Protein AF-A0A5P2X2M1-F1 (afdb_monomer_lite)

Radius of gyration: 14.06 Å; chains: 1; bounding box: 33×22×33 Å

Sequence (88 aa):
MRVENGGTSTVDTTALSVNCAYGEDGKEGELVIDSERGLKGSPSTRLLAGRSLAVTWACAVPESEKTVQIEVSPDFETETAIFTGDVK

Organism: Streptomyces spectabilis (NCBI:txid68270)

Secondary structure (DSSP, 8-state):
-EEE--SSS-EEGGG-EEEEEETTTTEEPPBP-BTTTTB--S--SEE-TT-EEE----B---TT--EEEEEEESSSSSPPEEEEEE--

Foldseek 3Di:
DKDAQQDQAKAQQPQKDKWKFFDPVRHTFAKDDDVVVQAHHTDGDIHGHGDMDDHDTDTDDDPPTFKMKMWIDSHDPDDIDIDIDTDD

Structure (mmCIF, N/CA/C/O backbone):
data_AF-A0A5P2X2M1-F1
#
_entry.id   AF-A0A5P2X2M1-F1
#
loop_
_atom_site.group_PDB
_atom_site.id
_atom_site.type_symbol
_atom_site.label_atom_id
_atom_site.label_alt_id
_atom_site.label_comp_id
_atom_site.label_asym_id
_atom_site.label_entity_id
_atom_site.label_seq_id
_atom_site.pdbx_PDB_ins_code
_atom_site.Cartn_x
_atom_site.Cartn_y
_atom_site.Cartn_z
_atom_site.occupancy
_atom_site.B_iso_or_equiv
_atom_site.auth_seq_id
_atom_site.auth_comp_id
_atom_site.auth_asym_id
_atom_site.auth_atom_id
_atom_site.pdbx_PDB_model_num
ATOM 1 N N . MET A 1 1 ? -1.055 -7.224 -0.167 1.00 88.50 1 MET A N 1
ATOM 2 C CA . MET A 1 1 ? -0.986 -6.645 -1.529 1.00 88.50 1 MET A CA 1
ATOM 3 C C . MET A 1 1 ? 0.143 -7.304 -2.316 1.00 88.50 1 MET A C 1
ATOM 5 O O . MET A 1 1 ? 1.156 -7.657 -1.721 1.00 88.50 1 MET A O 1
ATOM 9 N N . ARG A 1 2 ? -0.011 -7.475 -3.634 1.00 92.50 2 ARG A N 1
ATOM 10 C CA . ARG A 1 2 ? 1.071 -7.910 -4.532 1.00 92.50 2 ARG A CA 1
ATOM 11 C C . ARG A 1 2 ? 1.444 -6.748 -5.447 1.00 92.50 2 ARG A C 1
ATOM 13 O O . ARG A 1 2 ? 0.565 -6.203 -6.099 1.00 92.50 2 ARG A O 1
ATOM 20 N N . VAL A 1 3 ? 2.724 -6.396 -5.479 1.00 92.62 3 VAL A N 1
ATOM 21 C CA . VAL A 1 3 ? 3.277 -5.362 -6.363 1.00 92.62 3 VAL A CA 1
ATOM 22 C C . VAL A 1 3 ? 4.094 -6.067 -7.432 1.00 92.62 3 VAL A C 1
ATOM 24 O O . VAL A 1 3 ? 4.928 -6.915 -7.111 1.00 92.62 3 VAL A O 1
ATOM 27 N N . GLU A 1 4 ? 3.848 -5.748 -8.694 1.00 95.38 4 GLU A N 1
ATOM 28 C CA . GLU A 1 4 ? 4.547 -6.329 -9.836 1.00 95.38 4 GLU A CA 1
ATOM 29 C C . GLU A 1 4 ? 5.209 -5.228 -10.653 1.00 95.38 4 GLU A C 1
ATOM 31 O O . GLU A 1 4 ? 4.564 -4.252 -11.025 1.00 95.38 4 GLU A O 1
ATOM 36 N N . ASN A 1 5 ? 6.495 -5.400 -10.951 1.00 95.19 5 ASN A N 1
ATOM 37 C CA . ASN A 1 5 ? 7.169 -4.557 -11.922 1.00 95.19 5 ASN A CA 1
ATOM 38 C C . ASN A 1 5 ? 6.981 -5.164 -13.317 1.00 95.19 5 ASN A C 1
ATOM 40 O O . ASN A 1 5 ? 7.804 -5.960 -13.771 1.00 95.19 5 ASN A O 1
ATOM 44 N N . GLY A 1 6 ? 5.889 -4.784 -13.982 1.00 94.88 6 GLY A N 1
ATOM 45 C CA . GLY A 1 6 ? 5.607 -5.160 -15.372 1.00 94.88 6 GLY A CA 1
ATOM 46 C C . GLY A 1 6 ? 6.409 -4.368 -16.415 1.00 94.88 6 GLY A C 1
ATOM 47 O O . GLY A 1 6 ? 6.233 -4.584 -17.612 1.00 94.88 6 GLY A O 1
ATOM 48 N N . GLY A 1 7 ? 7.261 -3.434 -15.980 1.00 92.94 7 GLY A N 1
ATOM 49 C CA . GLY A 1 7 ? 8.114 -2.630 -16.848 1.00 92.94 7 GLY A CA 1
ATOM 50 C C . GLY A 1 7 ? 9.383 -3.358 -17.297 1.00 92.94 7 GLY A C 1
ATOM 51 O O . GLY A 1 7 ? 9.578 -4.551 -17.067 1.00 92.94 7 GLY A O 1
ATOM 52 N N . THR A 1 8 ? 10.278 -2.610 -17.943 1.00 96.06 8 THR A N 1
ATOM 53 C CA . THR A 1 8 ? 11.553 -3.119 -18.483 1.00 96.06 8 THR A CA 1
ATOM 54 C C . THR A 1 8 ? 12.780 -2.699 -17.671 1.00 96.06 8 THR A C 1
ATOM 56 O O . THR A 1 8 ? 13.865 -3.242 -17.879 1.00 96.06 8 THR A O 1
ATOM 59 N N . SER A 1 9 ? 12.629 -1.761 -16.732 1.00 95.25 9 SER A N 1
ATOM 60 C CA . SER A 1 9 ? 13.690 -1.242 -15.864 1.00 95.25 9 SER A CA 1
ATOM 61 C C . SER A 1 9 ? 13.468 -1.634 -14.402 1.00 95.25 9 SER A C 1
ATOM 63 O O . SER A 1 9 ? 12.372 -2.005 -13.993 1.00 95.25 9 SER A O 1
ATOM 65 N N . THR A 1 10 ? 14.527 -1.567 -13.596 1.00 95.50 10 THR A N 1
ATOM 66 C CA . THR A 1 10 ? 14.425 -1.718 -12.138 1.00 95.50 10 THR A CA 1
ATOM 67 C C . THR A 1 10 ? 13.710 -0.513 -11.531 1.00 95.50 10 THR A C 1
ATOM 69 O O . THR A 1 10 ? 14.061 0.621 -11.849 1.00 95.50 10 THR A O 1
ATOM 72 N N . VAL A 1 11 ? 12.774 -0.764 -10.614 1.00 93.38 11 VAL A N 1
ATOM 73 C CA . VAL A 1 11 ? 12.025 0.272 -9.885 1.00 93.38 11 VAL A CA 1
ATOM 74 C C . VAL A 1 11 ? 12.507 0.335 -8.437 1.00 93.38 11 VAL A C 1
ATOM 76 O O . VAL A 1 11 ? 12.670 -0.701 -7.789 1.00 93.38 11 VAL A O 1
ATOM 79 N N . ASP A 1 12 ? 12.746 1.544 -7.931 1.00 93.94 12 ASP A N 1
ATOM 80 C CA . ASP A 1 12 ? 12.960 1.786 -6.504 1.00 93.94 12 ASP A CA 1
ATOM 81 C C . ASP A 1 12 ? 11.598 1.869 -5.809 1.00 93.94 12 ASP A C 1
ATOM 83 O O . ASP A 1 12 ? 10.790 2.740 -6.116 1.00 93.94 12 ASP A O 1
ATOM 87 N N . THR A 1 13 ? 11.315 0.935 -4.905 1.00 94.56 13 THR A N 1
ATOM 88 C CA . THR A 1 13 ? 9.995 0.839 -4.274 1.00 94.56 13 THR A CA 1
ATOM 89 C C . THR A 1 13 ? 9.861 1.744 -3.059 1.00 94.56 13 THR A C 1
ATOM 91 O O . THR A 1 13 ? 8.791 1.775 -2.461 1.00 94.56 13 THR A O 1
ATOM 94 N N . THR A 1 14 ? 10.919 2.467 -2.675 1.00 94.06 14 THR A N 1
ATOM 95 C CA . THR A 1 14 ? 10.873 3.397 -1.535 1.00 94.06 14 THR A CA 1
ATOM 96 C C . THR A 1 14 ? 9.908 4.561 -1.760 1.00 94.06 14 THR A C 1
ATOM 98 O O . THR A 1 14 ? 9.461 5.161 -0.788 1.00 94.06 14 THR A O 1
ATOM 101 N N . ALA A 1 15 ? 9.554 4.843 -3.018 1.00 91.50 15 ALA A N 1
ATOM 102 C CA . ALA A 1 15 ? 8.559 5.842 -3.392 1.00 91.50 15 ALA A CA 1
ATOM 103 C C . ALA A 1 15 ? 7.108 5.318 -3.365 1.00 91.50 15 ALA A C 1
ATOM 105 O O . ALA A 1 15 ? 6.189 6.121 -3.499 1.00 91.50 15 ALA A O 1
ATOM 106 N N . LEU A 1 16 ? 6.889 4.007 -3.167 1.00 93.38 16 LEU A N 1
ATOM 107 C CA . LEU A 1 16 ? 5.544 3.433 -3.091 1.00 93.38 16 LEU A CA 1
ATOM 108 C C . LEU A 1 16 ? 4.812 3.980 -1.861 1.00 93.38 16 LEU A C 1
ATOM 110 O O . LEU A 1 16 ? 5.182 3.677 -0.717 1.00 93.38 16 LEU A O 1
ATOM 114 N N . SER A 1 17 ? 3.721 4.700 -2.094 1.00 92.62 17 SER A N 1
ATOM 115 C CA . SER A 1 17 ? 2.799 5.126 -1.049 1.00 92.62 17 SER A CA 1
ATOM 116 C C . SER A 1 17 ? 1.542 4.260 -1.056 1.00 92.62 17 SER A C 1
ATOM 118 O O . SER A 1 17 ? 1.019 3.866 -2.103 1.00 92.62 17 SER A O 1
ATOM 120 N N . VAL A 1 18 ? 1.083 3.927 0.147 1.00 94.44 18 VAL A N 1
ATOM 121 C CA . VAL A 1 18 ? -0.212 3.294 0.376 1.00 94.44 18 VAL A CA 1
ATOM 122 C C . VAL A 1 18 ? -0.871 4.047 1.516 1.00 94.44 18 VAL A C 1
ATOM 124 O O . VAL A 1 18 ? -0.342 4.036 2.629 1.00 94.44 18 VAL A O 1
ATOM 127 N N . ASN A 1 19 ? -2.003 4.677 1.227 1.00 94.06 19 ASN A N 1
ATOM 128 C CA . ASN A 1 19 ? -2.801 5.411 2.199 1.00 94.06 19 ASN A CA 1
ATOM 129 C C . ASN A 1 19 ? -4.157 4.734 2.387 1.00 94.06 19 ASN A C 1
ATOM 131 O O . ASN A 1 19 ? -4.621 3.956 1.550 1.00 94.06 19 ASN A O 1
ATOM 135 N N . CYS A 1 20 ? -4.787 5.042 3.512 1.00 95.44 20 CYS A N 1
ATOM 136 C CA . CYS A 1 20 ? -6.110 4.565 3.864 1.00 95.44 20 CYS A CA 1
ATOM 137 C C . CYS A 1 20 ? -6.932 5.734 4.360 1.00 95.44 20 CYS A C 1
ATOM 139 O O . CYS A 1 20 ? -6.489 6.482 5.227 1.00 95.44 20 CYS A O 1
ATOM 141 N N . ALA A 1 21 ? -8.128 5.858 3.813 1.00 97.12 21 ALA A N 1
ATOM 142 C CA . ALA A 1 21 ? -9.149 6.757 4.299 1.00 97.12 21 ALA A CA 1
ATOM 143 C C . ALA A 1 21 ? -10.380 5.940 4.699 1.00 97.12 21 ALA A C 1
ATOM 145 O O . ALA A 1 21 ? -10.636 4.875 4.136 1.00 97.12 21 ALA A O 1
ATOM 146 N N . TYR A 1 22 ? -11.143 6.410 5.675 1.00 96.38 22 TYR A N 1
ATOM 147 C CA . TYR A 1 22 ? -12.353 5.747 6.145 1.00 96.38 22 TYR A CA 1
ATOM 148 C C . TYR A 1 22 ? -13.494 6.737 6.370 1.00 96.38 22 TYR A C 1
ATOM 150 O O . TYR A 1 22 ? -13.286 7.939 6.570 1.00 96.38 22 TYR A O 1
ATOM 158 N N . GLY A 1 23 ? -14.708 6.190 6.373 1.00 92.94 23 GLY A N 1
ATOM 159 C CA . GLY A 1 23 ? -15.943 6.954 6.517 1.00 92.94 23 GLY A CA 1
ATOM 160 C C . GLY A 1 23 ? -16.263 7.813 5.293 1.00 92.94 23 GLY A C 1
ATOM 161 O O . GLY A 1 23 ? -15.450 7.980 4.384 1.00 92.94 23 GLY A O 1
ATOM 162 N N . GLU A 1 24 ? -17.472 8.370 5.267 1.00 87.75 24 GLU A N 1
ATOM 163 C CA . GLU A 1 24 ? -17.953 9.190 4.142 1.00 87.75 24 GLU A CA 1
ATOM 164 C C . GLU A 1 24 ? -17.152 10.492 3.972 1.00 87.75 24 GLU A C 1
ATOM 166 O O . GLU A 1 24 ? -17.019 10.999 2.861 1.00 87.75 24 GLU A O 1
ATOM 171 N N . ASP A 1 25 ? -16.568 10.993 5.062 1.00 89.50 25 ASP A N 1
ATOM 172 C CA . ASP A 1 25 ? -15.758 12.215 5.075 1.00 89.50 25 ASP A CA 1
ATOM 173 C C . ASP A 1 25 ? -14.293 11.986 4.649 1.00 89.50 25 ASP A C 1
ATOM 175 O O . ASP A 1 25 ? -13.526 12.946 4.574 1.00 89.50 25 ASP A O 1
ATOM 179 N N . GLY A 1 26 ? -13.872 10.735 4.412 1.00 91.12 26 GLY A N 1
ATOM 180 C CA . GLY A 1 26 ? -12.512 10.409 3.965 1.00 91.12 26 GLY A CA 1
ATOM 181 C C . GLY A 1 26 ? -11.421 10.697 5.003 1.00 91.12 26 GLY A C 1
ATOM 182 O O . GLY A 1 26 ? -10.368 11.237 4.669 1.00 91.12 26 GLY A O 1
ATOM 183 N N . LYS A 1 27 ? -11.655 10.356 6.275 1.00 96.19 27 LYS A N 1
ATOM 184 C CA . LYS A 1 27 ? -10.674 10.560 7.354 1.00 96.19 27 LYS A CA 1
ATOM 185 C C . LYS A 1 27 ? -9.486 9.621 7.186 1.00 96.19 27 LYS A C 1
ATOM 187 O O . LYS A 1 27 ? -9.677 8.435 6.947 1.00 96.19 27 LYS A O 1
ATOM 192 N N . GLU A 1 28 ? -8.275 10.130 7.372 1.00 96.12 28 GLU A N 1
ATOM 193 C CA . GLU A 1 28 ? -7.054 9.335 7.228 1.00 96.12 28 GLU A CA 1
ATOM 194 C C . GLU A 1 28 ? -6.909 8.289 8.349 1.00 96.12 28 GLU A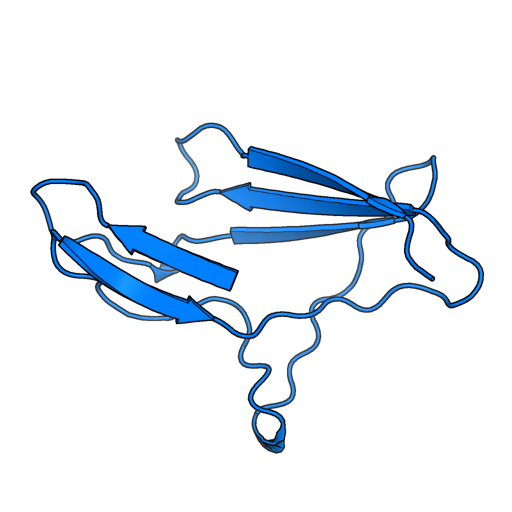 C 1
ATOM 196 O O . GLU A 1 28 ? -7.077 8.582 9.538 1.00 96.12 28 GLU A O 1
ATOM 201 N N . GLY A 1 29 ? -6.601 7.054 7.954 1.00 95.31 29 GLY A N 1
ATOM 202 C CA . GLY A 1 29 ? -6.259 5.937 8.828 1.00 95.31 29 GLY A CA 1
ATOM 203 C C . GLY A 1 29 ? -4.757 5.839 9.056 1.00 95.31 29 GLY A C 1
ATOM 204 O O . GLY A 1 29 ? -3.965 5.875 8.117 1.00 95.31 29 GLY A O 1
ATOM 205 N N . GLU A 1 30 ? -4.359 5.660 10.314 1.00 95.25 30 GLU A N 1
ATOM 206 C CA . GLU A 1 30 ? -2.949 5.567 10.693 1.00 95.25 30 GLU A CA 1
ATOM 207 C C . GLU A 1 30 ? -2.339 4.234 10.242 1.00 95.25 30 GLU A C 1
ATOM 209 O O . GLU A 1 30 ? -2.909 3.168 10.480 1.00 95.25 30 GLU A O 1
ATOM 214 N N . LEU A 1 31 ? -1.161 4.279 9.620 1.00 94.62 31 LEU A N 1
ATOM 215 C CA . LEU A 1 31 ? -0.401 3.087 9.249 1.00 94.62 31 LEU A CA 1
ATOM 216 C C . LEU A 1 31 ? -0.019 2.265 10.488 1.00 94.62 31 LEU A C 1
ATOM 218 O O . LEU A 1 31 ? 0.653 2.748 11.395 1.00 94.62 31 LEU A O 1
ATOM 222 N N . VAL A 1 32 ? -0.368 0.980 10.483 1.00 95.94 32 VAL A N 1
ATOM 223 C CA . VAL A 1 32 ? 0.017 0.041 11.540 1.00 95.94 32 VAL A CA 1
ATOM 224 C C . VAL A 1 32 ? 1.371 -0.585 11.213 1.00 95.94 32 VAL A C 1
ATOM 226 O O . VAL A 1 32 ? 1.523 -1.275 10.201 1.00 95.94 32 VAL A O 1
ATOM 229 N N . ILE A 1 33 ? 2.344 -0.395 12.108 1.00 94.44 33 ILE A N 1
ATOM 230 C CA . ILE A 1 33 ? 3.665 -1.032 12.046 1.00 94.44 33 ILE A CA 1
ATOM 231 C C . ILE A 1 33 ? 3.813 -2.028 13.202 1.00 94.44 33 ILE A C 1
ATOM 233 O O . ILE A 1 33 ? 3.906 -1.649 14.365 1.00 94.44 33 ILE A O 1
ATOM 237 N N . ASP A 1 34 ? 3.879 -3.311 12.861 1.00 95.56 34 ASP A N 1
ATOM 238 C CA . ASP A 1 34 ? 4.107 -4.436 13.769 1.00 95.56 34 ASP A CA 1
ATOM 239 C C . ASP A 1 34 ? 4.977 -5.477 13.047 1.00 95.56 34 ASP A C 1
ATOM 241 O O . ASP A 1 34 ? 4.503 -6.324 12.282 1.00 95.56 34 ASP A O 1
ATOM 245 N N . SER A 1 35 ? 6.291 -5.396 13.268 1.00 91.94 35 SER A N 1
ATOM 246 C CA . SER A 1 35 ? 7.253 -6.276 12.597 1.00 91.94 35 SER A CA 1
ATOM 247 C C . SER A 1 35 ? 7.136 -7.741 13.023 1.00 91.94 35 SER A C 1
ATOM 249 O O . SER A 1 35 ? 7.469 -8.612 12.215 1.00 91.94 35 SER A O 1
ATOM 251 N N . GLU A 1 36 ? 6.650 -8.022 14.235 1.00 95.06 36 GLU A N 1
ATOM 252 C CA . GLU A 1 36 ? 6.441 -9.391 14.729 1.00 95.06 36 GLU A CA 1
ATOM 253 C C . GLU A 1 36 ? 5.279 -10.068 13.994 1.00 95.06 36 GLU A C 1
ATOM 255 O O . GLU A 1 36 ? 5.331 -11.266 13.715 1.00 95.06 36 GLU A O 1
ATOM 260 N N . ARG A 1 37 ? 4.272 -9.285 13.586 1.00 92.75 37 ARG A N 1
ATOM 261 C CA . ARG A 1 37 ? 3.147 -9.735 12.744 1.00 92.75 37 ARG A CA 1
ATOM 262 C C . ARG A 1 37 ? 3.365 -9.522 11.244 1.00 92.75 37 ARG A C 1
ATOM 264 O O . ARG A 1 37 ? 2.471 -9.786 10.443 1.00 92.75 37 ARG A O 1
ATOM 271 N N . GLY A 1 38 ? 4.550 -9.060 10.843 1.00 91.69 38 GLY A N 1
ATOM 272 C CA . GLY A 1 38 ? 4.909 -8.834 9.441 1.00 91.69 38 GLY A CA 1
ATOM 273 C C . GLY A 1 38 ? 4.323 -7.563 8.813 1.00 91.69 38 GLY A C 1
ATOM 274 O O . GLY A 1 38 ? 4.462 -7.384 7.604 1.00 91.69 38 GLY A O 1
ATOM 275 N N . LEU A 1 39 ? 3.718 -6.673 9.603 1.00 94.31 39 LEU A N 1
ATOM 276 C CA . LEU A 1 39 ? 3.237 -5.356 9.185 1.00 94.31 39 LEU A CA 1
ATOM 277 C C . LEU A 1 39 ? 4.404 -4.365 9.206 1.00 94.31 39 LEU A C 1
ATOM 279 O O . LEU A 1 39 ? 4.705 -3.747 10.222 1.00 94.31 39 LEU A O 1
ATOM 283 N N . LYS A 1 40 ? 5.114 -4.258 8.084 1.00 91.25 40 LYS A N 1
ATOM 284 C CA . LYS A 1 40 ? 6.346 -3.451 7.982 1.00 91.25 40 LYS A CA 1
ATOM 285 C C . LYS A 1 40 ? 6.156 -2.130 7.231 1.00 91.25 40 LYS A C 1
ATOM 287 O O . LYS A 1 40 ? 7.132 -1.423 7.012 1.00 91.25 40 LYS A O 1
ATOM 292 N N . GLY A 1 41 ? 4.923 -1.811 6.839 1.00 89.31 41 GLY A N 1
ATOM 293 C CA . GLY A 1 41 ? 4.619 -0.662 5.989 1.00 89.31 41 GLY A CA 1
ATOM 294 C C . GLY A 1 41 ? 5.057 -0.866 4.537 1.00 89.31 41 GLY A C 1
ATOM 295 O O . GLY A 1 41 ? 5.076 -1.995 4.036 1.00 89.31 41 GLY A O 1
ATOM 296 N N . SER A 1 42 ? 5.374 0.234 3.850 1.00 90.06 42 SER A N 1
ATOM 297 C CA . SER A 1 42 ? 5.830 0.210 2.456 1.00 90.06 42 SER A CA 1
ATOM 298 C C . SER A 1 42 ? 7.173 -0.524 2.292 1.00 90.06 42 SER A C 1
ATOM 300 O O . SER A 1 42 ? 8.037 -0.473 3.171 1.00 90.06 42 SER A O 1
ATOM 302 N N . PRO A 1 43 ? 7.386 -1.218 1.160 1.00 92.38 43 PRO A N 1
ATOM 303 C CA . PRO A 1 43 ? 8.623 -1.933 0.888 1.00 92.38 43 PRO A CA 1
ATOM 304 C C . PRO A 1 43 ? 9.782 -0.961 0.631 1.00 92.38 43 PRO A C 1
ATOM 306 O O . PRO A 1 43 ? 9.691 -0.072 -0.209 1.00 92.38 43 PRO A O 1
ATOM 309 N N . SER A 1 44 ? 10.922 -1.200 1.275 1.00 92.44 44 SER A N 1
ATOM 310 C CA . SER A 1 44 ? 12.171 -0.474 1.013 1.00 92.44 44 SER A CA 1
ATOM 311 C C . SER A 1 44 ? 13.149 -1.381 0.266 1.00 92.44 44 SER A C 1
ATOM 313 O O . SER A 1 44 ? 13.965 -2.084 0.866 1.00 92.44 44 SER A O 1
ATOM 315 N N . THR A 1 45 ? 12.993 -1.479 -1.058 1.00 94.25 45 THR A N 1
ATOM 316 C CA . THR A 1 45 ? 13.828 -2.339 -1.907 1.00 94.25 45 THR A CA 1
ATOM 317 C C . THR A 1 45 ? 13.870 -1.856 -3.359 1.00 94.25 45 THR A C 1
ATOM 319 O O . THR A 1 45 ? 13.223 -0.883 -3.734 1.00 94.25 45 THR A O 1
ATOM 322 N N . ARG A 1 46 ? 14.637 -2.556 -4.200 1.00 95.62 46 ARG A N 1
ATOM 323 C CA . ARG A 1 46 ? 14.624 -2.385 -5.655 1.00 95.62 46 ARG A CA 1
ATOM 324 C C . ARG A 1 46 ? 14.013 -3.614 -6.308 1.00 95.62 46 ARG A C 1
ATOM 326 O O . ARG A 1 46 ? 14.532 -4.720 -6.153 1.00 95.62 46 ARG A O 1
ATOM 333 N N . LEU A 1 47 ? 12.931 -3.422 -7.053 1.00 96.19 47 LEU A N 1
ATOM 334 C CA . LEU A 1 47 ? 12.216 -4.493 -7.736 1.00 96.19 47 LEU A CA 1
ATOM 335 C C . LEU A 1 47 ? 12.667 -4.575 -9.197 1.00 96.19 47 LEU A C 1
ATOM 337 O O . LEU A 1 47 ? 12.414 -3.671 -9.993 1.00 96.19 47 LEU A O 1
ATOM 341 N N . LEU A 1 48 ? 13.346 -5.667 -9.551 1.00 97.50 48 LEU A N 1
ATO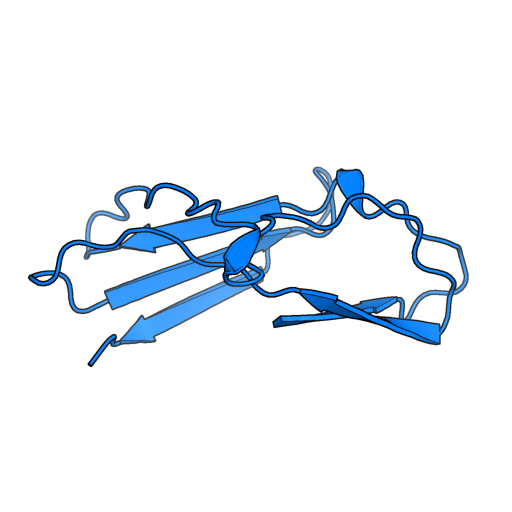M 342 C CA . LEU A 1 48 ? 13.772 -5.931 -10.929 1.00 97.50 48 LEU A CA 1
ATOM 343 C C . LEU A 1 48 ? 12.564 -6.120 -11.861 1.00 97.50 48 LEU A C 1
ATOM 345 O O . LEU A 1 48 ? 11.515 -6.602 -11.431 1.00 97.50 48 LEU A O 1
ATOM 349 N N . ALA A 1 49 ? 12.746 -5.800 -13.142 1.00 97.69 49 ALA A N 1
ATOM 350 C CA . ALA A 1 49 ? 11.751 -6.026 -14.188 1.00 97.69 49 ALA A CA 1
ATOM 351 C C . ALA A 1 49 ? 11.244 -7.483 -14.208 1.00 97.69 49 ALA A C 1
ATOM 353 O O . ALA A 1 49 ? 12.018 -8.432 -14.037 1.00 97.69 49 ALA A O 1
ATOM 354 N N . GLY A 1 50 ? 9.934 -7.658 -14.393 1.00 97.75 50 GLY A N 1
ATOM 355 C CA . GLY A 1 50 ? 9.251 -8.954 -14.428 1.00 97.75 50 GLY A CA 1
ATOM 356 C C . GLY A 1 50 ? 9.164 -9.678 -13.079 1.00 97.75 50 GLY A C 1
ATOM 357 O O . GLY A 1 50 ? 8.782 -10.849 -13.031 1.00 97.75 50 GLY A O 1
ATOM 358 N N . ARG A 1 51 ? 9.551 -9.035 -11.970 1.00 97.94 51 ARG A N 1
ATOM 359 C CA . ARG A 1 51 ? 9.436 -9.606 -10.621 1.00 97.94 51 ARG A CA 1
ATOM 360 C C . ARG A 1 51 ? 8.236 -9.031 -9.884 1.00 97.94 51 ARG A C 1
ATOM 362 O O . ARG A 1 51 ? 7.789 -7.916 -10.141 1.00 97.94 51 ARG A O 1
ATOM 369 N N . SER A 1 52 ? 7.755 -9.796 -8.909 1.00 96.94 52 SER A N 1
ATOM 370 C CA . SER A 1 52 ? 6.744 -9.344 -7.958 1.00 96.94 52 SER A CA 1
ATOM 371 C C . SER A 1 52 ? 7.266 -9.424 -6.530 1.00 96.94 52 SER A C 1
ATOM 373 O O . SER A 1 52 ? 8.110 -10.265 -6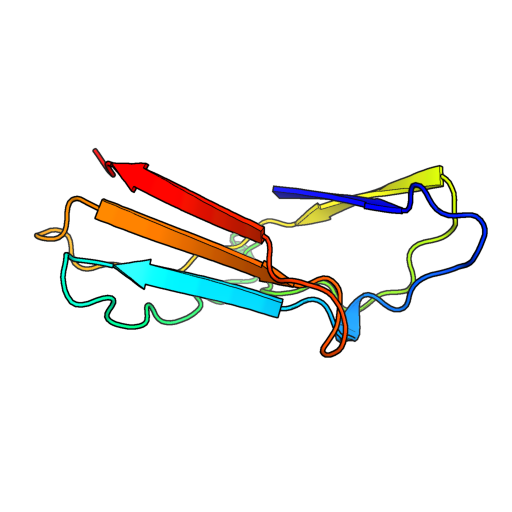.214 1.00 96.94 52 SER A O 1
ATOM 375 N N . LEU A 1 53 ? 6.697 -8.599 -5.660 1.00 94.06 53 LEU A N 1
ATOM 376 C CA . LEU A 1 53 ? 6.869 -8.657 -4.216 1.00 94.06 53 LEU A CA 1
ATOM 377 C C . LEU A 1 53 ? 5.499 -8.704 -3.529 1.00 94.06 53 LEU A C 1
ATOM 379 O O . LEU A 1 53 ? 4.508 -8.172 -4.034 1.00 94.06 53 LEU A O 1
ATOM 383 N N . ALA A 1 54 ? 5.440 -9.377 -2.384 1.00 92.94 54 ALA A N 1
ATOM 384 C CA . ALA A 1 54 ? 4.269 -9.388 -1.519 1.00 92.94 54 ALA A CA 1
ATOM 385 C C . ALA A 1 54 ? 4.507 -8.417 -0.358 1.00 92.94 54 ALA A C 1
ATOM 387 O O . ALA A 1 54 ? 5.518 -8.523 0.334 1.00 92.94 54 ALA A O 1
ATOM 388 N N . VAL A 1 55 ? 3.575 -7.485 -0.156 1.00 91.44 55 VAL A N 1
ATOM 389 C CA . VAL A 1 55 ? 3.587 -6.528 0.959 1.00 91.44 55 VAL A CA 1
ATOM 390 C C . VAL A 1 55 ? 2.392 -6.806 1.851 1.00 91.44 55 VAL A C 1
ATOM 392 O O . VAL A 1 55 ? 1.248 -6.834 1.376 1.00 91.44 55 VAL A O 1
ATOM 395 N N . THR A 1 56 ? 2.654 -6.978 3.141 1.00 92.62 56 THR A N 1
ATOM 396 C CA . THR A 1 56 ? 1.620 -6.946 4.174 1.00 92.62 56 THR A CA 1
ATOM 397 C C . THR A 1 56 ? 1.567 -5.532 4.735 1.00 92.62 56 THR A C 1
ATOM 399 O O . THR A 1 56 ? 2.566 -5.017 5.235 1.00 92.62 56 THR A O 1
ATOM 402 N N . TRP A 1 57 ? 0.405 -4.906 4.614 1.00 93.31 57 TRP A N 1
ATOM 403 C CA . TRP A 1 57 ? 0.161 -3.517 4.976 1.00 93.31 57 TRP A CA 1
ATOM 404 C C . TRP A 1 57 ? -1.183 -3.432 5.699 1.00 93.31 57 TRP A C 1
ATOM 406 O O . TRP A 1 57 ? -2.082 -4.218 5.386 1.00 93.31 57 TRP A O 1
ATOM 416 N N . ALA A 1 58 ? -1.312 -2.514 6.654 1.00 94.25 58 ALA A N 1
ATOM 417 C CA . ALA A 1 58 ? -2.552 -2.277 7.383 1.00 94.25 58 ALA A CA 1
ATOM 418 C C . ALA A 1 58 ? -2.646 -0.818 7.850 1.00 94.25 58 ALA A C 1
ATOM 420 O O . ALA A 1 58 ? -1.629 -0.206 8.167 1.00 94.25 58 ALA A O 1
ATOM 421 N N . CYS A 1 59 ? -3.872 -0.310 7.957 1.00 94.94 59 CYS A N 1
ATOM 422 C CA . CYS A 1 59 ? -4.200 0.934 8.647 1.00 94.94 59 CYS A CA 1
ATOM 423 C C . CYS A 1 59 ? -5.156 0.668 9.810 1.00 94.94 59 CYS A C 1
ATOM 425 O O . CYS A 1 59 ? -5.883 -0.329 9.816 1.00 94.94 59 CYS A O 1
ATOM 427 N N . ALA A 1 60 ? -5.173 1.578 10.777 1.00 94.75 60 ALA A N 1
ATOM 428 C CA . ALA A 1 60 ? -6.176 1.627 11.822 1.00 94.75 60 ALA A CA 1
ATOM 429 C C . ALA A 1 60 ? -7.450 2.304 11.299 1.00 94.75 60 ALA A C 1
ATOM 431 O O . ALA A 1 60 ? -7.405 3.400 10.741 1.00 94.75 60 ALA A O 1
ATOM 432 N N . VAL A 1 61 ? -8.587 1.649 11.524 1.00 94.81 61 VAL A N 1
ATOM 433 C CA . VAL A 1 61 ? -9.926 2.150 11.199 1.00 94.81 61 VAL A CA 1
ATOM 434 C C . VAL A 1 61 ? -10.817 1.937 12.428 1.00 94.81 61 VAL A C 1
ATOM 436 O O . VAL A 1 61 ? -10.782 0.844 13.000 1.00 94.81 61 VAL A O 1
ATOM 439 N N . PRO A 1 62 ? -11.596 2.940 12.876 1.00 94.19 62 PRO A N 1
ATOM 440 C CA . PRO A 1 62 ? -12.539 2.760 13.978 1.00 94.19 62 PRO A CA 1
ATOM 441 C C . PRO A 1 62 ? -13.582 1.676 13.670 1.00 94.19 62 PRO A C 1
ATOM 443 O O . PRO A 1 62 ? -14.127 1.635 12.574 1.00 94.19 62 PRO A O 1
ATOM 446 N N . GLU A 1 63 ? -13.939 0.840 14.650 1.00 92.38 63 GLU A N 1
ATOM 447 C CA . GLU A 1 63 ? -14.896 -0.273 14.455 1.00 92.38 63 GLU A CA 1
ATOM 448 C C . GLU A 1 63 ? -16.300 0.173 13.992 1.00 92.38 63 GLU A C 1
ATOM 450 O O . GLU A 1 63 ? -17.057 -0.603 13.390 1.00 92.38 63 GLU A O 1
ATOM 455 N N . SER A 1 64 ? -16.661 1.426 14.291 1.00 93.06 64 SER A N 1
ATOM 456 C CA . SER A 1 64 ? -17.914 2.049 13.860 1.00 93.06 64 SER A CA 1
ATOM 457 C C . SER A 1 64 ? -17.957 2.340 12.362 1.00 93.06 64 SER A C 1
ATOM 459 O O . SER A 1 64 ? -19.048 2.444 11.807 1.00 93.06 64 SER A O 1
ATOM 461 N N . GLU A 1 65 ? -16.801 2.469 11.715 1.00 94.56 65 GLU A N 1
ATOM 462 C CA . GLU A 1 65 ? -16.695 2.800 10.299 1.00 94.56 65 GLU A CA 1
ATOM 463 C C . GLU A 1 65 ? -16.853 1.540 9.454 1.00 94.56 65 GLU A C 1
ATOM 465 O O . GLU A 1 65 ? -16.333 0.471 9.780 1.00 94.56 65 GLU A O 1
ATOM 470 N N . LYS A 1 66 ? -17.621 1.658 8.370 1.00 92.06 66 LYS A N 1
ATOM 471 C CA . LYS A 1 66 ? -17.983 0.522 7.509 1.00 92.06 66 LYS A CA 1
ATOM 472 C C . LYS A 1 66 ? -17.430 0.618 6.106 1.00 92.06 66 LYS A C 1
ATOM 474 O O . LYS A 1 66 ? -17.517 -0.359 5.380 1.00 92.06 66 LYS A O 1
ATOM 479 N N . THR A 1 67 ? -16.816 1.737 5.755 1.00 93.56 67 THR A N 1
ATOM 480 C CA . THR A 1 67 ? -16.269 1.972 4.423 1.00 93.56 67 THR A CA 1
ATOM 481 C C . THR A 1 67 ? -14.821 2.406 4.546 1.00 93.56 67 THR A C 1
ATOM 483 O O . THR A 1 67 ? -14.486 3.253 5.377 1.00 93.56 67 THR A O 1
ATOM 486 N N . VAL A 1 68 ? -13.973 1.812 3.711 1.00 95.62 68 VAL A N 1
ATOM 487 C CA . VAL A 1 68 ? -12.555 2.144 3.591 1.00 95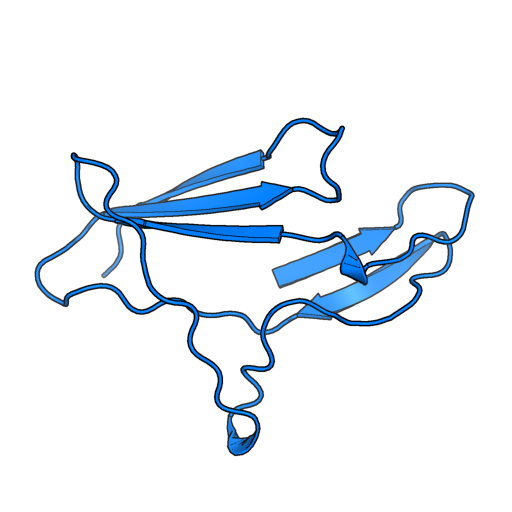.62 68 VAL A CA 1
ATOM 488 C C . VAL A 1 68 ? -12.214 2.409 2.131 1.00 95.62 68 VAL A C 1
ATOM 490 O O . VAL A 1 68 ? -12.732 1.755 1.224 1.00 95.62 68 VAL A O 1
ATOM 493 N N . GLN A 1 69 ? -11.316 3.357 1.919 1.00 96.44 69 GLN A N 1
ATOM 494 C CA . GLN A 1 69 ? -10.665 3.653 0.658 1.00 96.44 69 GLN A CA 1
ATOM 495 C C . GLN A 1 69 ? -9.166 3.413 0.824 1.00 96.44 69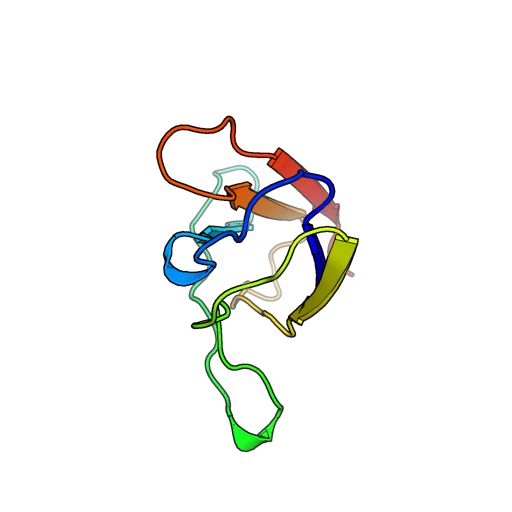 GLN A C 1
ATOM 497 O O . GLN A 1 69 ? -8.554 3.935 1.749 1.00 96.44 69 GLN A O 1
ATOM 502 N N . ILE A 1 70 ? -8.580 2.621 -0.067 1.00 95.50 70 ILE A N 1
ATOM 503 C CA . ILE A 1 70 ? -7.143 2.386 -0.154 1.00 95.50 70 ILE A CA 1
ATOM 504 C C . ILE A 1 70 ? -6.625 3.084 -1.403 1.00 95.50 70 ILE A C 1
ATOM 506 O O . ILE A 1 70 ? -7.115 2.851 -2.508 1.00 95.50 70 ILE A O 1
ATOM 510 N N . GLU A 1 71 ? -5.615 3.916 -1.218 1.00 95.25 71 GLU A N 1
ATOM 511 C CA . GLU A 1 71 ? -4.959 4.681 -2.271 1.00 95.25 71 GLU A CA 1
ATOM 512 C C . GLU A 1 71 ? -3.547 4.146 -2.449 1.00 95.25 71 GLU A C 1
ATOM 514 O O . GLU A 1 71 ? -2.800 4.038 -1.478 1.00 95.25 71 GLU A O 1
ATOM 519 N N . VAL A 1 72 ? -3.179 3.780 -3.674 1.00 94.75 72 VAL A N 1
ATOM 520 C CA . VAL A 1 72 ? -1.868 3.201 -3.984 1.00 94.75 72 VAL A CA 1
ATOM 521 C C . VAL A 1 72 ? -1.208 4.018 -5.082 1.00 94.75 72 VAL A C 1
ATOM 523 O O . VAL A 1 72 ? -1.734 4.083 -6.194 1.00 94.75 72 VAL A O 1
ATOM 526 N N . SER A 1 73 ? -0.039 4.592 -4.792 1.00 93.88 73 SER A N 1
ATOM 527 C CA . SER A 1 73 ? 0.769 5.306 -5.783 1.00 93.88 73 SER A CA 1
ATOM 528 C C . SER A 1 73 ? 2.158 4.678 -5.906 1.00 93.88 73 SER A C 1
ATOM 530 O O . SER A 1 73 ? 2.848 4.552 -4.892 1.00 93.88 73 SER A O 1
ATOM 532 N N . PRO A 1 74 ? 2.600 4.270 -7.112 1.00 90.06 74 PRO A N 1
ATOM 533 C CA . PRO A 1 74 ? 3.945 3.725 -7.327 1.00 90.06 74 PRO A CA 1
ATOM 534 C C . PRO A 1 74 ? 5.069 4.715 -6.993 1.00 90.06 74 PRO A C 1
ATOM 536 O O . PRO A 1 74 ? 6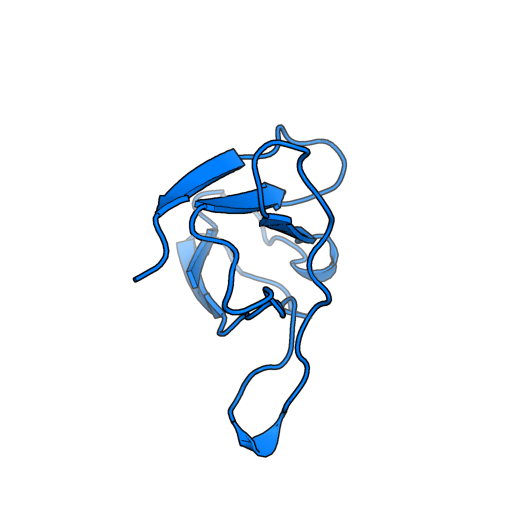.140 4.301 -6.548 1.00 90.06 74 PRO A O 1
ATOM 539 N N . ASP A 1 75 ? 4.812 6.000 -7.230 1.00 88.56 75 ASP A N 1
ATOM 540 C CA . ASP A 1 75 ? 5.695 7.138 -6.991 1.00 88.56 75 ASP A CA 1
ATOM 541 C C . ASP A 1 75 ? 4.865 8.434 -6.851 1.00 88.56 75 ASP A C 1
ATOM 543 O O . ASP A 1 75 ? 3.638 8.389 -6.744 1.00 88.56 75 ASP A O 1
ATOM 547 N N . PHE A 1 76 ? 5.529 9.591 -6.814 1.00 84.88 76 PHE A N 1
ATOM 548 C CA . PHE A 1 76 ? 4.886 10.903 -6.658 1.00 84.88 76 PHE A CA 1
ATOM 549 C C . PHE A 1 76 ? 4.366 11.516 -7.970 1.00 84.88 76 PHE A C 1
ATOM 551 O O . PHE A 1 76 ? 3.719 12.558 -7.926 1.00 84.88 76 PHE A O 1
ATOM 558 N N . GLU A 1 77 ? 4.656 10.905 -9.121 1.00 88.19 77 GLU A N 1
ATOM 559 C CA . GLU A 1 77 ? 4.366 11.464 -10.452 1.00 88.19 77 GLU A CA 1
ATOM 560 C C . GLU A 1 77 ? 3.253 10.693 -11.181 1.00 88.19 77 GLU A C 1
ATOM 562 O O . GLU A 1 77 ? 2.642 11.197 -12.124 1.00 88.19 77 GLU A O 1
ATOM 567 N N . THR A 1 78 ? 2.997 9.454 -10.765 1.00 88.44 78 THR A N 1
ATOM 568 C CA . THR A 1 78 ? 2.010 8.560 -11.366 1.00 88.44 78 THR A CA 1
ATOM 569 C C . THR A 1 78 ? 0.629 8.758 -10.743 1.00 88.44 78 THR A C 1
ATOM 571 O O . THR A 1 78 ? 0.492 9.064 -9.560 1.00 88.44 78 THR A O 1
ATOM 574 N N . GLU A 1 79 ? -0.422 8.539 -11.537 1.00 92.88 79 GLU A N 1
ATOM 575 C CA . GLU A 1 79 ? -1.796 8.545 -11.037 1.00 92.88 79 GLU A CA 1
ATOM 576 C C . GLU A 1 79 ? -2.000 7.500 -9.929 1.00 92.88 79 GLU A C 1
ATOM 578 O O . GLU A 1 79 ? -1.641 6.327 -10.061 1.00 92.88 79 GLU A O 1
ATOM 583 N N . THR A 1 80 ? -2.620 7.939 -8.835 1.00 95.12 80 THR A N 1
ATOM 584 C CA . THR A 1 80 ? -2.970 7.080 -7.706 1.00 95.12 80 THR A CA 1
ATOM 585 C C . THR A 1 80 ? -4.141 6.170 -8.066 1.00 95.12 80 THR A C 1
ATOM 587 O O . THR A 1 80 ? -5.197 6.627 -8.504 1.00 95.12 80 THR A O 1
ATOM 590 N N . ALA A 1 81 ? -3.978 4.870 -7.830 1.00 94.94 81 ALA A N 1
ATOM 591 C CA . ALA A 1 81 ? -5.067 3.910 -7.930 1.00 94.94 81 ALA A CA 1
ATOM 592 C C . ALA A 1 81 ? -5.902 3.927 -6.643 1.00 94.94 81 ALA A C 1
ATOM 594 O O . ALA A 1 81 ? -5.353 3.806 -5.548 1.00 94.94 81 ALA A O 1
ATOM 595 N N . ILE A 1 82 ? -7.224 4.042 -6.781 1.00 95.31 82 ILE A N 1
ATOM 596 C CA . ILE A 1 82 ? -8.162 4.158 -5.658 1.00 95.31 82 ILE A CA 1
ATOM 597 C C . ILE A 1 82 ? -9.053 2.915 -5.597 1.00 95.31 82 ILE A C 1
ATOM 599 O O . ILE A 1 82 ? -9.679 2.536 -6.589 1.00 95.31 82 ILE A O 1
ATOM 603 N N . PHE A 1 83 ? -9.130 2.296 -4.421 1.00 94.62 83 PHE A N 1
ATOM 604 C CA . PHE A 1 83 ? -9.948 1.116 -4.149 1.00 94.62 83 PHE A CA 1
ATOM 605 C C . PHE A 1 83 ? -10.864 1.380 -2.957 1.00 94.62 83 PHE A C 1
ATOM 607 O O . PHE A 1 83 ? -10.381 1.499 -1.837 1.00 94.62 83 PHE A O 1
ATOM 614 N N . THR A 1 84 ? -12.176 1.406 -3.170 1.00 94.75 84 THR A N 1
ATOM 615 C CA . THR A 1 84 ? -13.159 1.621 -2.096 1.00 94.75 84 THR A CA 1
ATOM 616 C C . THR A 1 84 ? -13.970 0.356 -1.859 1.00 94.75 84 THR A C 1
ATOM 618 O O . THR A 1 84 ? -14.327 -0.348 -2.807 1.00 94.75 84 THR A O 1
ATOM 621 N N . GLY A 1 85 ? -14.274 0.056 -0.599 1.00 93.12 85 GLY A N 1
ATOM 622 C CA . GLY A 1 85 ? -15.106 -1.087 -0.253 1.00 93.12 85 GLY A CA 1
ATOM 623 C C . GLY A 1 85 ? -15.583 -1.078 1.191 1.00 93.12 85 GLY A C 1
ATOM 624 O O . GLY A 1 85 ? -15.113 -0.299 2.021 1.00 93.12 85 GLY A O 1
ATOM 625 N N . ASP A 1 86 ? -16.518 -1.981 1.473 1.00 92.75 86 ASP A N 1
ATOM 626 C CA . ASP A 1 86 ? -17.075 -2.140 2.809 1.00 92.75 86 ASP A CA 1
ATOM 627 C C . ASP A 1 86 ? -16.229 -3.082 3.671 1.00 92.75 86 ASP A C 1
ATOM 629 O O . ASP A 1 86 ? -15.776 -4.141 3.221 1.00 92.75 86 ASP A O 1
ATOM 633 N N . VAL A 1 87 ? -16.071 -2.716 4.940 1.00 85.12 87 VAL A N 1
ATOM 634 C CA . VAL A 1 87 ? -15.391 -3.498 5.974 1.00 85.12 87 VAL A CA 1
ATOM 635 C C . VAL A 1 87 ? -16.451 -4.169 6.848 1.00 85.12 87 VAL A C 1
ATOM 637 O O . VAL A 1 87 ? -17.395 -3.519 7.305 1.00 85.12 87 VAL A O 1
ATOM 640 N N . LYS A 1 88 ? -16.328 -5.486 7.043 1.00 75.62 88 LYS A N 1
ATOM 641 C CA . LYS A 1 88 ? -17.296 -6.307 7.785 1.00 75.62 88 LYS A CA 1
ATOM 642 C C . LYS A 1 88 ? -16.824 -6.606 9.195 1.00 75.62 88 LYS A C 1
ATOM 644 O O . LYS A 1 88 ? -15.650 -7.013 9.324 1.00 75.62 88 LYS A O 1
#

pLDDT: mean 93.39, std 3.22, range [75.62, 97.94]